Protein AF-A0AAV8X888-F1 (afdb_monomer_lite)

Structure (mmCIF, N/CA/C/O backbone):
data_AF-A0AAV8X888-F1
#
_entry.id   AF-A0AAV8X888-F1
#
loop_
_atom_site.group_PDB
_atom_site.id
_atom_site.type_symbol
_atom_site.label_atom_id
_atom_site.label_alt_id
_atom_site.label_comp_id
_atom_site.label_asym_id
_atom_site.label_entity_id
_atom_site.label_seq_id
_atom_site.pdbx_PDB_ins_code
_atom_site.Cartn_x
_atom_site.Cartn_y
_atom_site.Cartn_z
_atom_site.occupancy
_atom_site.B_iso_or_equiv
_atom_site.auth_seq_id
_atom_site.auth_comp_id
_atom_site.auth_asym_id
_atom_site.auth_atom_id
_atom_site.pdbx_PDB_model_num
ATOM 1 N N . MET A 1 1 ? -17.496 -2.931 13.490 1.00 56.09 1 MET A N 1
ATOM 2 C CA . MET A 1 1 ? -16.556 -1.980 12.848 1.00 56.09 1 MET A CA 1
ATOM 3 C C . MET A 1 1 ? -15.118 -2.506 12.769 1.00 56.09 1 MET A C 1
ATOM 5 O O . MET A 1 1 ? -14.595 -2.586 11.666 1.00 56.09 1 MET A O 1
ATOM 9 N N . ASN A 1 2 ? -14.498 -2.944 13.876 1.00 65.06 2 ASN A N 1
ATOM 10 C CA . ASN A 1 2 ? -13.134 -3.511 13.853 1.00 65.06 2 ASN A CA 1
ATOM 11 C C . ASN A 1 2 ? -12.997 -4.783 12.993 1.00 65.06 2 ASN A C 1
ATOM 13 O O . ASN A 1 2 ? -11.995 -4.932 12.303 1.00 65.06 2 ASN A O 1
ATOM 17 N N . VAL A 1 3 ? -14.003 -5.670 12.997 1.00 77.50 3 VAL A N 1
ATOM 18 C CA . VAL A 1 3 ? -13.993 -6.921 12.209 1.00 77.50 3 VAL A CA 1
ATOM 19 C C . VAL A 1 3 ? -13.892 -6.632 10.710 1.00 77.50 3 VAL A C 1
ATOM 21 O O . VAL A 1 3 ? -12.989 -7.134 10.051 1.00 77.50 3 VAL A O 1
ATOM 24 N N . HIS A 1 4 ? -14.739 -5.734 10.203 1.00 76.88 4 HIS A N 1
ATOM 25 C CA . HIS A 1 4 ? -14.771 -5.358 8.790 1.00 76.88 4 HIS A CA 1
ATOM 26 C C . HIS A 1 4 ? -13.465 -4.691 8.326 1.00 76.88 4 HIS A C 1
ATOM 28 O O . HIS A 1 4 ? -12.906 -5.066 7.300 1.00 76.88 4 HIS A O 1
ATOM 34 N N . ILE A 1 5 ? -12.913 -3.771 9.128 1.00 73.12 5 ILE A N 1
ATOM 35 C CA . ILE A 1 5 ? -11.607 -3.149 8.852 1.00 73.12 5 ILE A CA 1
ATOM 36 C C . ILE A 1 5 ? -10.510 -4.220 8.769 1.00 73.12 5 ILE A C 1
ATOM 38 O O . ILE A 1 5 ? -9.664 -4.188 7.877 1.00 73.12 5 ILE A O 1
ATOM 42 N N . ASN A 1 6 ? -10.528 -5.194 9.682 1.00 78.94 6 ASN A N 1
ATOM 43 C CA . ASN A 1 6 ? -9.522 -6.248 9.722 1.00 78.94 6 ASN A CA 1
ATOM 44 C C . ASN A 1 6 ? -9.641 -7.214 8.530 1.00 78.94 6 ASN A C 1
ATOM 46 O O . ASN A 1 6 ? -8.626 -7.643 7.984 1.00 78.94 6 ASN A O 1
ATOM 50 N N . GLU A 1 7 ? -10.860 -7.524 8.087 1.00 82.38 7 GLU A N 1
ATOM 51 C CA . GLU A 1 7 ? -11.090 -8.312 6.873 1.00 82.38 7 GLU A CA 1
ATOM 52 C C . GLU A 1 7 ? -10.623 -7.593 5.611 1.00 82.38 7 GLU A C 1
ATOM 54 O O . GLU A 1 7 ? -9.935 -8.201 4.789 1.00 82.38 7 GLU A O 1
ATOM 59 N N . ILE A 1 8 ? -10.923 -6.298 5.473 1.00 78.38 8 ILE A N 1
ATOM 60 C CA . ILE A 1 8 ? -10.457 -5.494 4.336 1.00 78.38 8 ILE A CA 1
ATOM 61 C C . ILE A 1 8 ? -8.931 -5.456 4.309 1.00 78.38 8 ILE A C 1
ATOM 63 O O . ILE A 1 8 ? -8.340 -5.673 3.251 1.00 78.38 8 ILE A O 1
ATOM 67 N N . ASN A 1 9 ? -8.274 -5.259 5.456 1.00 78.31 9 ASN A N 1
ATOM 68 C CA . ASN A 1 9 ? -6.814 -5.322 5.521 1.00 78.31 9 ASN A CA 1
ATOM 69 C C . ASN A 1 9 ? -6.284 -6.680 5.091 1.00 78.31 9 ASN A C 1
ATOM 71 O O . ASN A 1 9 ? -5.387 -6.730 4.258 1.00 78.31 9 ASN A O 1
ATOM 75 N N . LYS A 1 10 ? -6.840 -7.777 5.620 1.00 84.50 10 LYS A N 1
ATOM 76 C CA . LYS A 1 10 ? -6.411 -9.135 5.260 1.00 84.50 10 LYS A CA 1
ATOM 77 C C . LYS A 1 10 ? -6.587 -9.391 3.767 1.00 84.50 10 LYS A C 1
ATOM 79 O O . LYS A 1 10 ? -5.682 -9.925 3.129 1.00 84.50 10 LYS A O 1
ATOM 84 N N . LYS A 1 11 ? -7.729 -8.999 3.196 1.00 83.06 11 LYS A N 1
ATOM 85 C CA . LYS A 1 11 ? -8.001 -9.127 1.760 1.00 83.06 11 LYS A CA 1
ATOM 86 C C . LYS A 1 11 ? -6.988 -8.326 0.949 1.00 83.06 11 LYS A C 1
ATOM 88 O O . LYS A 1 11 ? -6.390 -8.855 0.021 1.00 83.06 11 LYS A O 1
ATOM 93 N N . THR A 1 12 ? -6.741 -7.086 1.351 1.00 76.81 12 THR A N 1
ATOM 94 C CA . THR A 1 12 ? -5.821 -6.185 0.657 1.00 76.81 12 THR A CA 1
ATOM 95 C C . THR A 1 12 ? -4.371 -6.644 0.770 1.00 76.81 12 THR A C 1
ATOM 97 O O . THR A 1 12 ? -3.635 -6.599 -0.209 1.00 76.81 12 THR A O 1
ATOM 100 N N . GLU A 1 13 ? -3.952 -7.152 1.927 1.00 83.25 13 GLU A N 1
ATOM 101 C CA . GLU A 1 13 ? -2.616 -7.707 2.133 1.00 83.25 13 GLU A CA 1
ATOM 102 C C . GLU A 1 13 ? -2.397 -8.966 1.293 1.00 83.25 13 GLU A C 1
ATOM 104 O O . GLU A 1 13 ? -1.366 -9.075 0.633 1.00 83.25 13 GLU A O 1
ATOM 109 N N . ARG A 1 14 ? -3.390 -9.863 1.214 1.00 85.12 14 ARG A N 1
ATOM 110 C CA . ARG A 1 14 ? -3.349 -11.017 0.300 1.00 85.12 14 ARG A CA 1
ATOM 111 C C . ARG A 1 14 ? -3.198 -10.577 -1.153 1.00 85.12 14 ARG A C 1
ATOM 113 O O . ARG A 1 14 ? -2.352 -11.126 -1.857 1.00 85.12 14 ARG A O 1
ATOM 120 N N . THR A 1 15 ? -3.948 -9.561 -1.582 1.00 79.69 15 THR A N 1
ATOM 121 C CA . THR A 1 15 ? -3.804 -8.986 -2.925 1.00 79.69 15 THR A CA 1
ATOM 122 C C . THR A 1 15 ? -2.398 -8.424 -3.122 1.00 79.69 15 THR A C 1
ATOM 124 O O . THR A 1 15 ? -1.729 -8.802 -4.073 1.00 79.69 15 THR A O 1
ATOM 127 N N . ILE A 1 16 ? -1.883 -7.607 -2.196 1.00 78.25 16 ILE A N 1
ATOM 128 C CA . ILE A 1 16 ? -0.524 -7.042 -2.275 1.00 78.25 16 ILE A CA 1
ATOM 129 C C . ILE A 1 16 ? 0.548 -8.143 -2.314 1.00 78.25 16 ILE A C 1
ATOM 131 O O . ILE A 1 16 ? 1.546 -7.998 -3.021 1.00 78.25 16 ILE A O 1
ATOM 135 N N . MET A 1 17 ? 0.374 -9.247 -1.583 1.00 81.56 17 MET A N 1
ATOM 136 C CA . MET A 1 17 ? 1.295 -10.388 -1.609 1.00 81.56 17 MET A CA 1
ATOM 137 C C . MET A 1 17 ? 1.260 -11.126 -2.948 1.00 81.56 17 MET A C 1
ATOM 139 O O . MET A 1 17 ? 2.320 -11.426 -3.497 1.00 81.56 17 MET A O 1
ATOM 143 N N . ALA A 1 18 ? 0.069 -11.386 -3.491 1.00 81.38 18 ALA A N 1
ATOM 144 C CA . ALA A 1 18 ? -0.089 -11.971 -4.819 1.00 81.38 18 ALA A CA 1
ATOM 145 C C . ALA A 1 18 ? 0.549 -11.071 -5.890 1.00 81.38 18 ALA A C 1
ATOM 147 O O . ALA A 1 18 ? 1.351 -11.541 -6.695 1.00 81.38 18 ALA A O 1
ATOM 148 N N . LEU A 1 19 ? 0.299 -9.760 -5.816 1.00 74.06 19 LEU A N 1
ATOM 149 C CA . LEU A 1 19 ? 0.935 -8.765 -6.675 1.00 74.06 19 LEU A CA 1
ATOM 150 C C . LEU A 1 19 ? 2.454 -8.759 -6.514 1.00 74.06 19 LEU A C 1
ATOM 152 O O . LEU A 1 19 ? 3.167 -8.746 -7.504 1.00 74.06 19 LEU A O 1
ATOM 156 N N . SER A 1 20 ? 2.972 -8.852 -5.289 1.00 74.25 20 SER A N 1
ATOM 157 C CA . SER A 1 20 ? 4.419 -8.899 -5.041 1.00 74.25 20 SER A CA 1
ATOM 158 C C . SER A 1 20 ? 5.094 -10.122 -5.671 1.00 74.25 20 SER A C 1
ATOM 160 O O . SER A 1 20 ? 6.256 -10.029 -6.051 1.00 74.25 20 SER A O 1
ATOM 162 N N . ARG A 1 21 ? 4.393 -11.261 -5.778 1.00 78.38 21 ARG A N 1
ATOM 163 C CA . ARG A 1 21 ? 4.900 -12.458 -6.473 1.00 78.38 21 ARG A CA 1
ATOM 164 C C . ARG A 1 21 ? 4.877 -12.291 -7.989 1.00 78.38 21 ARG A C 1
ATOM 166 O O . ARG A 1 21 ? 5.797 -12.744 -8.657 1.00 78.38 21 ARG A O 1
ATOM 173 N N . LEU A 1 22 ? 3.842 -11.637 -8.513 1.00 75.19 22 LEU A N 1
ATOM 174 C CA . LEU A 1 22 ? 3.738 -11.329 -9.938 1.00 75.19 22 LEU A CA 1
ATOM 175 C C . LEU A 1 22 ? 4.721 -10.229 -10.359 1.00 75.19 22 LEU A C 1
ATOM 177 O O . LEU A 1 22 ? 5.170 -10.233 -11.496 1.00 75.19 22 LEU A O 1
ATOM 181 N N . MET A 1 23 ? 5.075 -9.313 -9.456 1.00 73.38 23 MET A N 1
ATOM 182 C CA . MET A 1 23 ? 5.813 -8.079 -9.740 1.00 73.38 23 MET A CA 1
ATOM 183 C C . MET A 1 23 ? 7.176 -8.064 -9.020 1.00 73.38 23 MET A C 1
ATOM 185 O O . MET A 1 23 ? 7.348 -7.331 -8.037 1.00 73.38 23 MET A O 1
ATOM 189 N N . PRO A 1 24 ? 8.161 -8.872 -9.459 1.00 71.12 24 PRO A N 1
ATOM 190 C CA . PRO A 1 24 ? 9.511 -8.795 -8.917 1.00 71.12 24 PRO A CA 1
ATOM 191 C C . PRO A 1 24 ? 10.132 -7.425 -9.235 1.00 71.12 24 PRO A C 1
ATOM 193 O O . PRO A 1 24 ? 9.996 -6.914 -10.344 1.00 71.12 24 PRO A O 1
ATOM 196 N N . ASN A 1 25 ? 10.839 -6.831 -8.264 1.00 70.88 25 ASN A N 1
ATOM 197 C CA . ASN A 1 25 ? 11.462 -5.505 -8.425 1.00 70.88 25 ASN A CA 1
ATOM 198 C C . ASN A 1 25 ? 12.501 -5.467 -9.561 1.00 70.88 25 ASN A C 1
ATOM 200 O O . ASN A 1 25 ? 12.709 -4.427 -10.173 1.00 70.88 25 ASN A O 1
ATOM 204 N N . ILE A 1 26 ? 13.163 -6.594 -9.821 1.00 64.31 26 ILE A N 1
ATOM 205 C CA . ILE A 1 26 ? 14.199 -6.752 -10.840 1.00 64.31 26 ILE A CA 1
ATOM 206 C C . ILE A 1 26 ? 13.707 -7.896 -11.728 1.00 64.31 26 ILE A C 1
ATOM 208 O O . ILE A 1 26 ? 13.507 -8.985 -11.190 1.00 64.31 26 ILE A O 1
ATOM 212 N N . ARG A 1 27 ? 13.506 -7.638 -13.037 1.00 58.88 27 ARG A N 1
ATOM 213 C CA . ARG A 1 27 ? 13.009 -8.541 -14.123 1.00 58.88 27 ARG A CA 1
ATOM 214 C C . ARG A 1 27 ? 11.680 -8.151 -14.818 1.00 58.88 27 ARG A C 1
ATOM 216 O O . ARG A 1 27 ? 10.941 -9.016 -15.270 1.00 58.88 27 ARG A O 1
ATOM 223 N N . GLY A 1 28 ? 11.431 -6.855 -15.025 1.00 58.00 28 GLY A N 1
ATOM 224 C CA . GLY A 1 28 ? 10.845 -6.395 -16.298 1.00 58.00 28 GLY A CA 1
ATOM 225 C C . GLY A 1 28 ? 9.363 -6.689 -16.576 1.00 58.00 28 GLY A C 1
ATOM 226 O O . GLY A 1 28 ? 9.026 -7.078 -17.690 1.00 58.00 28 GLY A O 1
ATOM 227 N N . GLN A 1 29 ? 8.452 -6.444 -15.630 1.00 62.69 29 GLN A N 1
ATOM 228 C CA . GLN A 1 29 ? 7.064 -6.168 -16.025 1.00 62.69 29 GLN A CA 1
ATOM 229 C C . GLN A 1 29 ? 6.908 -4.687 -16.387 1.00 62.69 29 GLN A C 1
ATOM 231 O O . GLN A 1 29 ? 7.358 -3.814 -15.650 1.00 62.69 29 GLN A O 1
ATOM 236 N N . THR A 1 30 ? 6.264 -4.397 -17.521 1.00 67.62 30 THR A N 1
ATOM 237 C CA . THR A 1 30 ? 6.021 -3.022 -17.979 1.00 67.62 30 THR A CA 1
ATOM 238 C C . THR A 1 30 ? 5.197 -2.250 -16.949 1.00 67.62 30 THR A C 1
ATOM 240 O O . THR A 1 30 ? 4.155 -2.739 -16.502 1.00 67.62 30 THR A O 1
ATOM 243 N N . THR A 1 31 ? 5.601 -1.017 -16.640 1.00 68.56 31 THR A N 1
ATOM 244 C CA . THR A 1 31 ? 4.956 -0.106 -15.675 1.00 68.56 31 THR A CA 1
ATOM 245 C C . THR A 1 31 ? 3.438 0.001 -15.870 1.00 68.56 31 THR A C 1
ATOM 247 O O . THR A 1 31 ? 2.691 0.135 -14.905 1.00 68.56 31 THR A O 1
ATOM 250 N N . SER A 1 32 ? 2.953 -0.121 -17.108 1.00 73.00 32 SER A N 1
ATOM 251 C CA . SER A 1 32 ? 1.529 -0.114 -17.468 1.00 73.00 32 SER A CA 1
ATOM 252 C C . SER A 1 32 ? 0.746 -1.286 -16.860 1.00 73.00 32 SER A C 1
ATOM 254 O O . SER A 1 32 ? -0.316 -1.079 -16.278 1.00 73.00 32 SER A O 1
ATOM 256 N N . LYS A 1 33 ? 1.286 -2.513 -16.924 1.00 72.69 33 LYS A N 1
ATOM 257 C CA . LYS A 1 33 ? 0.669 -3.706 -16.311 1.00 72.69 33 LYS A CA 1
ATOM 258 C C . LYS A 1 33 ? 0.671 -3.589 -14.785 1.00 72.69 33 LYS A C 1
ATOM 260 O O . LYS A 1 33 ? -0.312 -3.931 -14.132 1.00 72.69 33 LYS A O 1
ATOM 265 N N . LEU A 1 34 ? 1.744 -3.018 -14.235 1.00 72.25 34 LEU A N 1
ATOM 266 C CA . LEU A 1 34 ? 1.876 -2.760 -12.801 1.00 72.25 34 LEU A CA 1
ATOM 267 C C . LEU A 1 34 ? 0.858 -1.733 -12.299 1.00 72.25 34 LEU A C 1
ATOM 269 O O . LEU A 1 34 ? 0.274 -1.921 -11.233 1.00 72.25 34 LEU A O 1
ATOM 273 N N . LYS A 1 35 ? 0.597 -0.676 -13.075 1.00 75.38 35 LYS A N 1
ATOM 274 C CA . LYS A 1 35 ? -0.416 0.338 -12.752 1.00 75.38 35 LYS A CA 1
ATOM 275 C C . LYS A 1 35 ? -1.832 -0.233 -12.746 1.00 75.38 35 LYS A C 1
ATOM 277 O O . LYS A 1 35 ? -2.587 0.095 -11.838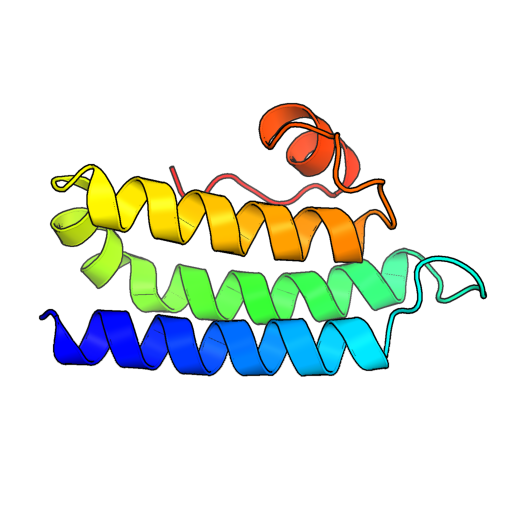 1.00 75.38 35 LYS A O 1
ATOM 282 N N . ILE A 1 36 ? -2.173 -1.107 -13.696 1.00 78.94 36 ILE A N 1
ATOM 283 C CA . ILE A 1 36 ? -3.486 -1.777 -13.733 1.00 78.94 36 ILE A CA 1
ATOM 284 C C . ILE A 1 36 ? -3.670 -2.660 -12.494 1.00 78.94 36 ILE A C 1
ATOM 286 O O . ILE A 1 36 ? -4.681 -2.588 -11.807 1.00 78.94 36 ILE A O 1
ATOM 290 N N . LEU A 1 37 ? -2.672 -3.469 -12.150 1.00 73.19 37 LEU A N 1
ATOM 291 C CA . LEU A 1 37 ? -2.745 -4.323 -10.964 1.00 73.19 37 LEU A CA 1
ATOM 292 C C . LEU A 1 37 ? -2.792 -3.514 -9.656 1.00 73.19 37 LEU A C 1
ATOM 294 O O . LEU A 1 37 ? -3.548 -3.835 -8.735 1.00 73.19 37 LEU A O 1
ATOM 298 N N . GLY A 1 38 ? -2.017 -2.431 -9.593 1.00 76.56 38 GLY A N 1
ATOM 299 C CA . GLY A 1 38 ? -2.051 -1.467 -8.500 1.00 76.56 38 GLY A CA 1
ATOM 300 C C . GLY A 1 38 ? -3.404 -0.778 -8.354 1.00 76.56 38 GLY A C 1
ATOM 301 O O . GLY A 1 38 ? -3.876 -0.611 -7.228 1.00 76.56 38 GLY A O 1
ATOM 302 N N . SER A 1 39 ? -4.052 -0.420 -9.467 1.00 79.31 39 SER A N 1
ATOM 303 C CA . SER A 1 39 ? -5.359 0.235 -9.445 1.00 79.31 39 SER A CA 1
ATOM 304 C C . SER A 1 39 ? -6.442 -0.685 -8.895 1.00 79.31 39 SER A C 1
ATOM 306 O O . SER A 1 39 ? -7.232 -0.219 -8.086 1.00 79.31 39 SER A O 1
ATOM 308 N N . VAL A 1 40 ? -6.425 -1.992 -9.189 1.00 80.12 40 VAL A N 1
ATOM 309 C CA . VAL A 1 40 ? -7.377 -2.953 -8.593 1.00 80.12 40 VAL A CA 1
ATOM 310 C C . VAL A 1 40 ? -7.275 -2.964 -7.070 1.00 80.12 40 VAL A C 1
ATOM 312 O O . VAL A 1 40 ? -8.280 -2.850 -6.367 1.00 80.12 40 VAL A O 1
ATOM 315 N N . ALA A 1 41 ? -6.060 -3.075 -6.533 1.00 75.75 41 ALA A N 1
ATOM 316 C CA . ALA A 1 41 ? -5.867 -3.092 -5.089 1.00 75.75 41 ALA A CA 1
ATOM 317 C C . ALA A 1 41 ? -6.183 -1.725 -4.449 1.00 75.75 41 ALA A C 1
ATOM 319 O O . ALA A 1 41 ? -6.721 -1.679 -3.343 1.00 75.75 41 ALA A O 1
ATOM 320 N N . HIS A 1 42 ? -5.943 -0.622 -5.162 1.00 79.56 42 HIS A N 1
ATOM 321 C CA . HIS A 1 42 ? -6.369 0.711 -4.742 1.00 79.56 42 HIS A CA 1
ATOM 322 C C . HIS A 1 42 ? -7.906 0.850 -4.737 1.00 79.56 42 HIS A C 1
ATOM 324 O O . HIS A 1 42 ? -8.474 1.331 -3.759 1.00 79.56 42 HIS A O 1
ATOM 330 N N . SER A 1 43 ? -8.604 0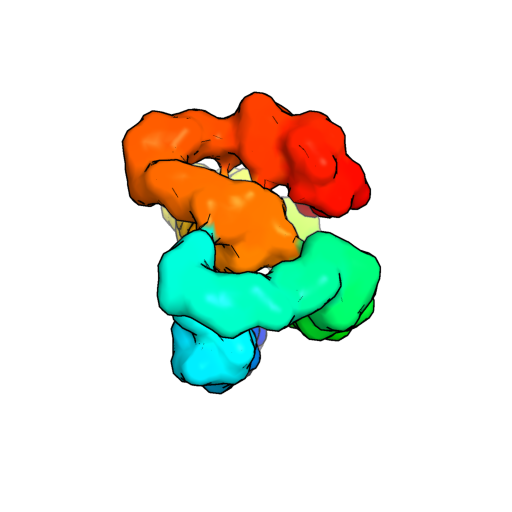.349 -5.756 1.00 80.50 43 SER A N 1
ATOM 331 C CA . SER A 1 43 ? -10.069 0.333 -5.826 1.00 80.50 43 SER A CA 1
ATOM 332 C C . SER A 1 43 ? -10.692 -0.482 -4.693 1.00 80.50 43 SER A C 1
ATOM 334 O O . SER A 1 43 ? -11.682 -0.051 -4.112 1.00 80.50 43 SER A O 1
ATOM 336 N N . VAL A 1 44 ? -10.090 -1.616 -4.313 1.00 77.25 44 VAL A N 1
ATOM 337 C CA . VAL A 1 44 ? -10.528 -2.400 -3.142 1.00 77.25 44 VAL A CA 1
ATOM 338 C C . VAL A 1 44 ? -10.428 -1.579 -1.853 1.00 77.25 44 VAL A C 1
ATOM 340 O O . VAL A 1 44 ? -11.324 -1.651 -1.013 1.00 77.25 44 VAL A O 1
ATOM 343 N N . MET A 1 45 ? -9.377 -0.766 -1.699 1.00 75.56 45 MET A N 1
ATOM 344 C CA . MET A 1 45 ? -9.260 0.136 -0.550 1.00 75.56 45 MET A CA 1
ATOM 345 C C . MET A 1 45 ? -10.295 1.269 -0.593 1.00 75.56 45 MET A C 1
ATOM 347 O O . MET A 1 45 ? -10.870 1.588 0.446 1.00 75.56 45 MET A O 1
ATOM 351 N N . LEU A 1 46 ? -10.553 1.848 -1.771 1.00 77.81 46 LEU A N 1
ATOM 352 C CA . LEU A 1 46 ? -11.522 2.934 -1.966 1.00 77.81 46 LEU A CA 1
ATOM 353 C C . LEU A 1 46 ? -12.973 2.480 -1.799 1.00 77.81 46 LEU A C 1
ATOM 355 O O . LEU A 1 46 ? -13.790 3.245 -1.301 1.00 77.81 46 LEU A O 1
ATOM 359 N N . TYR A 1 47 ? -13.301 1.233 -2.136 1.00 79.75 47 TYR A N 1
ATOM 360 C CA . TYR A 1 47 ? -14.634 0.678 -1.887 1.00 79.75 47 TYR A CA 1
ATOM 361 C C . TYR A 1 47 ? -14.999 0.716 -0.394 1.00 79.75 47 TYR A C 1
ATOM 363 O O . TYR A 1 47 ? -16.141 0.950 -0.013 1.00 79.75 47 TYR A O 1
ATOM 371 N N . ALA A 1 48 ? -13.997 0.559 0.470 1.00 72.00 48 ALA A N 1
ATOM 372 C CA . ALA A 1 48 ? -14.147 0.673 1.912 1.00 72.00 48 ALA A CA 1
ATOM 373 C C . ALA A 1 48 ? -14.107 2.128 2.437 1.00 72.00 48 ALA A C 1
ATOM 375 O O . ALA A 1 48 ? -14.122 2.322 3.654 1.00 72.00 48 ALA A O 1
ATOM 376 N N . ALA A 1 49 ? -14.085 3.156 1.576 1.00 74.88 49 ALA A N 1
ATOM 377 C CA . ALA A 1 49 ? -13.971 4.570 1.965 1.00 74.88 49 ALA A CA 1
ATOM 378 C C . ALA A 1 49 ? -14.943 5.025 3.073 1.00 74.88 49 ALA A C 1
ATOM 380 O O . ALA A 1 49 ? -14.464 5.624 4.039 1.00 74.88 49 ALA A O 1
ATOM 381 N N . PRO A 1 50 ? -16.248 4.676 3.055 1.00 75.81 50 PRO A N 1
ATOM 382 C CA . PRO A 1 50 ? -17.171 5.072 4.128 1.00 75.81 50 PRO A CA 1
ATOM 383 C C . PRO A 1 50 ? -16.784 4.504 5.503 1.00 75.81 50 PRO A C 1
ATOM 385 O O . PRO A 1 50 ? -17.086 5.067 6.555 1.00 75.81 50 PRO A O 1
ATOM 388 N N . THR A 1 51 ? -16.093 3.363 5.517 1.00 74.69 51 THR A N 1
ATOM 389 C CA . THR A 1 51 ? -15.606 2.734 6.751 1.00 74.69 51 THR A CA 1
ATOM 390 C C . THR A 1 51 ? -14.278 3.338 7.203 1.00 74.69 51 THR A C 1
ATOM 392 O O . THR A 1 51 ? -14.036 3.451 8.409 1.00 74.69 51 THR A O 1
ATOM 395 N N . TRP A 1 52 ? -13.455 3.798 6.252 1.00 73.50 52 TRP A N 1
ATOM 396 C CA . TRP A 1 52 ? -12.212 4.512 6.526 1.00 73.50 52 TRP A CA 1
ATOM 397 C C . TRP A 1 52 ? -12.444 5.890 7.117 1.00 73.50 52 TRP A C 1
ATOM 399 O O . TRP A 1 52 ? -11.706 6.251 8.022 1.00 73.50 52 TRP A O 1
ATOM 409 N N . GLU A 1 53 ? -13.473 6.618 6.692 1.00 76.31 53 GLU A N 1
ATOM 410 C CA . GLU A 1 53 ? -13.788 7.952 7.217 1.00 76.31 53 GLU A CA 1
ATOM 411 C C . GLU A 1 53 ? -13.902 7.942 8.754 1.00 76.31 53 GLU A C 1
ATOM 413 O O . GLU A 1 53 ? -13.245 8.699 9.473 1.00 76.31 53 GLU A O 1
ATOM 418 N N . LYS A 1 54 ? -14.669 6.988 9.288 1.00 76.31 54 LYS A N 1
ATOM 419 C CA . LYS A 1 54 ? -14.828 6.819 10.735 1.00 76.31 54 LYS A CA 1
ATOM 420 C C . LYS A 1 54 ? -13.572 6.226 11.389 1.00 76.31 54 LYS A C 1
ATOM 422 O O . LYS A 1 54 ? -13.258 6.564 12.529 1.00 76.31 54 LYS A O 1
ATOM 427 N N . ALA A 1 55 ? -12.831 5.364 10.687 1.00 73.25 55 ALA A N 1
ATOM 428 C CA . ALA A 1 55 ? -11.599 4.753 11.194 1.00 73.25 55 ALA A CA 1
ATOM 429 C C . ALA A 1 55 ? -10.403 5.724 11.226 1.00 73.25 55 ALA A C 1
ATOM 431 O O . ALA A 1 55 ? -9.547 5.602 12.100 1.00 73.25 55 ALA A O 1
ATOM 432 N N . MET A 1 56 ? -10.353 6.708 10.325 1.00 75.38 56 MET A N 1
ATOM 433 C CA . MET A 1 56 ? -9.300 7.724 10.218 1.00 75.38 56 MET A CA 1
ATOM 434 C C . MET A 1 56 ? -9.237 8.648 11.430 1.00 75.38 56 MET A C 1
ATOM 436 O O . MET A 1 56 ? -8.171 9.196 11.713 1.00 75.38 56 MET A O 1
ATOM 440 N N . ARG A 1 57 ? -10.331 8.745 12.197 1.00 81.25 57 ARG A N 1
ATOM 441 C CA . ARG A 1 57 ? -10.351 9.398 13.515 1.00 81.25 57 ARG A CA 1
ATOM 442 C C . ARG A 1 57 ? -9.375 8.744 14.498 1.00 81.25 57 ARG A C 1
ATOM 444 O O . ARG A 1 57 ? -8.897 9.393 15.420 1.00 81.25 57 ARG A O 1
ATOM 451 N N . ASN A 1 58 ? -9.036 7.470 14.291 1.00 83.19 58 ASN A N 1
ATOM 452 C CA . ASN A 1 58 ? -8.041 6.759 15.079 1.00 83.19 58 ASN A CA 1
ATOM 453 C C . ASN A 1 58 ? -6.689 6.709 14.346 1.00 83.19 58 ASN A C 1
ATOM 455 O O . ASN A 1 58 ? -6.539 6.083 13.290 1.00 83.19 58 ASN A O 1
ATOM 459 N N . LYS A 1 59 ? -5.658 7.285 14.975 1.00 83.62 59 LYS A N 1
ATOM 460 C CA . LYS A 1 59 ? -4.277 7.313 14.465 1.00 83.62 59 LYS A CA 1
ATOM 461 C C . LYS A 1 59 ? -3.733 5.918 14.124 1.00 83.62 59 LYS A C 1
ATOM 463 O O . LYS A 1 59 ? -2.981 5.773 13.161 1.00 83.62 59 LYS A O 1
ATOM 468 N N . LYS A 1 60 ? -4.137 4.873 14.860 1.00 83.50 60 LYS A N 1
ATOM 469 C CA . LYS A 1 60 ? -3.726 3.482 14.603 1.00 83.50 60 LYS A CA 1
ATOM 470 C C . LYS A 1 60 ? -4.209 2.992 13.237 1.00 83.50 60 LYS A C 1
ATOM 472 O O . LYS A 1 60 ? -3.413 2.445 12.474 1.00 83.50 60 LYS A O 1
ATOM 477 N N . TYR A 1 61 ? -5.484 3.209 12.916 1.00 80.44 61 TYR A N 1
ATOM 478 C CA . TYR A 1 61 ? -6.064 2.769 11.645 1.00 80.44 61 TYR A CA 1
ATOM 479 C C . TYR A 1 61 ? -5.569 3.612 10.471 1.00 80.44 61 TYR A C 1
ATOM 481 O O . TYR A 1 61 ? -5.240 3.049 9.428 1.00 80.44 61 TYR A O 1
ATOM 489 N N . LYS A 1 62 ? -5.388 4.924 10.670 1.00 82.44 62 LYS A N 1
ATOM 490 C CA . LYS A 1 62 ? -4.748 5.801 9.678 1.00 82.44 62 LYS A CA 1
ATOM 491 C C . LYS A 1 62 ? -3.334 5.321 9.320 1.00 82.44 62 LYS A C 1
ATOM 493 O O . LYS A 1 62 ? -3.020 5.134 8.148 1.00 82.44 62 LYS A O 1
ATOM 498 N N . ASN A 1 63 ? -2.501 5.033 10.323 1.00 85.69 63 ASN A N 1
ATOM 499 C CA . ASN A 1 63 ? -1.137 4.533 10.110 1.00 85.69 63 ASN A CA 1
ATOM 500 C C . ASN A 1 63 ? -1.099 3.168 9.413 1.00 85.69 63 ASN A C 1
ATOM 502 O O . ASN A 1 63 ? -0.187 2.878 8.639 1.00 85.69 63 ASN A O 1
ATOM 506 N N . MET A 1 64 ? -2.068 2.307 9.701 1.00 83.81 64 MET A N 1
ATOM 507 C CA . MET A 1 64 ? -2.189 0.999 9.069 1.00 83.81 64 MET A CA 1
ATOM 508 C C . MET A 1 64 ? -2.553 1.124 7.581 1.00 83.81 64 MET A C 1
ATOM 510 O O . MET A 1 64 ? -1.906 0.483 6.753 1.00 83.81 64 MET A O 1
ATOM 514 N N . LEU A 1 65 ? -3.495 2.007 7.234 1.00 82.06 65 LEU A N 1
ATOM 515 C CA . LEU A 1 65 ? -3.853 2.303 5.844 1.00 82.06 65 LEU A CA 1
ATOM 516 C C . LEU A 1 65 ? -2.667 2.898 5.066 1.00 82.06 65 LEU A C 1
ATOM 518 O O . LEU A 1 65 ? -2.339 2.421 3.981 1.00 82.06 65 LEU A O 1
ATOM 522 N N . ILE A 1 66 ? -1.959 3.865 5.661 1.00 85.75 66 ILE A N 1
ATOM 523 C CA . ILE A 1 66 ? -0.717 4.449 5.119 1.00 85.75 66 ILE A CA 1
ATOM 524 C C . ILE A 1 66 ? 0.315 3.362 4.799 1.00 85.75 66 ILE A C 1
ATOM 526 O O . ILE A 1 66 ? 0.887 3.333 3.709 1.00 85.75 66 ILE A O 1
ATOM 530 N N . LYS A 1 67 ? 0.545 2.428 5.731 1.00 86.62 67 LYS A N 1
ATOM 531 C CA . LYS A 1 67 ? 1.502 1.329 5.535 1.00 86.62 67 LYS A CA 1
ATOM 532 C C . LYS A 1 67 ? 1.106 0.426 4.368 1.00 86.62 67 LYS A C 1
ATOM 534 O O . LYS A 1 67 ? 1.988 0.010 3.615 1.00 86.62 67 LYS A O 1
ATOM 539 N N . LEU A 1 68 ? -0.183 0.122 4.217 1.00 84.19 68 LEU A N 1
ATOM 540 C CA . LEU A 1 68 ? -0.687 -0.699 3.116 1.00 84.19 68 LEU A CA 1
ATOM 541 C C . LEU A 1 68 ? -0.545 0.011 1.766 1.00 84.19 68 LEU A C 1
ATOM 543 O O . LEU A 1 68 ? 0.020 -0.567 0.838 1.00 84.19 68 LEU A O 1
ATOM 547 N N . LEU A 1 69 ? -0.973 1.271 1.676 1.00 82.94 69 LEU A N 1
ATOM 548 C CA . LEU A 1 69 ? -0.842 2.080 0.463 1.00 82.94 69 LEU A CA 1
ATOM 549 C C . LEU A 1 69 ? 0.618 2.257 0.049 1.00 82.94 69 LEU A C 1
ATOM 551 O O . LEU A 1 69 ? 0.946 2.089 -1.122 1.00 82.94 69 LEU A O 1
ATOM 555 N N . ARG A 1 70 ? 1.521 2.510 1.005 1.00 87.69 70 ARG A N 1
ATOM 556 C CA . ARG A 1 70 ? 2.956 2.628 0.718 1.00 87.69 70 ARG A CA 1
ATOM 557 C C . ARG A 1 70 ? 3.530 1.329 0.160 1.00 87.69 70 ARG A C 1
ATOM 559 O O . ARG A 1 70 ? 4.282 1.366 -0.807 1.00 87.69 70 ARG A O 1
ATOM 566 N N . ARG A 1 71 ? 3.173 0.174 0.736 1.00 86.06 71 ARG A N 1
ATOM 567 C CA . ARG A 1 71 ? 3.612 -1.137 0.221 1.00 86.06 71 ARG A CA 1
ATOM 568 C C . ARG A 1 71 ? 3.145 -1.348 -1.218 1.00 86.06 71 ARG A C 1
ATOM 570 O O . ARG A 1 71 ? 3.942 -1.776 -2.042 1.00 86.06 71 ARG A O 1
ATOM 577 N N . LEU A 1 72 ? 1.889 -1.023 -1.515 1.00 82.88 72 LEU A N 1
ATOM 578 C CA . LEU A 1 72 ? 1.328 -1.119 -2.860 1.00 82.88 72 LEU A CA 1
ATOM 579 C C . LEU A 1 72 ? 2.054 -0.185 -3.835 1.00 82.88 72 LEU A C 1
ATOM 581 O O . LEU A 1 72 ? 2.527 -0.638 -4.871 1.00 82.88 72 LEU A O 1
ATOM 585 N N . ALA A 1 73 ? 2.221 1.088 -3.477 1.00 8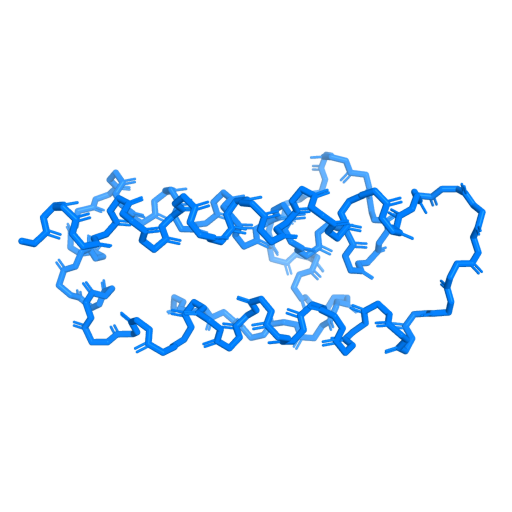4.81 73 ALA A N 1
ATOM 586 C CA . ALA A 1 73 ? 2.875 2.079 -4.324 1.00 84.81 73 ALA A CA 1
ATOM 587 C C . ALA A 1 73 ? 4.342 1.726 -4.615 1.00 84.81 73 ALA A C 1
ATOM 589 O O . ALA A 1 73 ? 4.786 1.815 -5.755 1.00 84.81 73 ALA A O 1
ATOM 590 N N . ILE A 1 74 ? 5.080 1.224 -3.620 1.00 86.69 74 ILE A N 1
ATOM 591 C CA . ILE A 1 74 ? 6.454 0.736 -3.809 1.00 86.69 74 ILE A CA 1
ATOM 592 C C . ILE A 1 74 ? 6.500 -0.397 -4.839 1.00 86.69 74 ILE A C 1
ATOM 594 O O . ILE A 1 74 ? 7.402 -0.422 -5.670 1.00 86.69 74 ILE A O 1
ATOM 598 N N . ARG A 1 75 ? 5.528 -1.317 -4.817 1.00 82.19 75 ARG A N 1
ATOM 599 C CA . ARG A 1 75 ? 5.451 -2.401 -5.807 1.00 82.19 75 ARG A CA 1
ATOM 600 C C . ARG A 1 75 ? 5.117 -1.883 -7.199 1.00 82.19 75 ARG A C 1
ATOM 602 O O . ARG A 1 75 ? 5.763 -2.291 -8.155 1.00 82.19 75 ARG A O 1
ATOM 609 N N . VAL A 1 76 ? 4.145 -0.978 -7.308 1.00 80.94 76 VAL A N 1
ATOM 610 C CA . VAL A 1 76 ? 3.719 -0.392 -8.590 1.00 80.94 76 VAL A CA 1
ATOM 611 C C . VAL A 1 76 ? 4.837 0.422 -9.239 1.00 80.94 76 VAL A C 1
ATOM 613 O O . VAL A 1 76 ? 5.024 0.337 -10.448 1.00 80.94 76 VAL A O 1
ATOM 616 N N . GLY A 1 77 ? 5.585 1.189 -8.445 1.00 81.00 77 GLY A N 1
ATOM 617 C CA . GLY A 1 77 ? 6.713 1.991 -8.917 1.00 81.00 77 GLY A CA 1
ATOM 618 C C . GLY A 1 77 ? 8.055 1.261 -8.914 1.00 81.00 77 GLY A C 1
ATOM 619 O O . GLY A 1 77 ? 9.068 1.906 -9.157 1.00 81.00 77 GLY A O 1
ATOM 620 N N . SER A 1 78 ? 8.084 -0.036 -8.579 1.00 80.25 78 SER A N 1
ATOM 621 C CA . SER A 1 78 ? 9.310 -0.837 -8.412 1.00 80.25 78 SER A CA 1
ATOM 622 C C . SER A 1 78 ? 10.389 -0.145 -7.559 1.00 80.25 78 SER A C 1
ATOM 624 O O . SER A 1 78 ? 11.585 -0.315 -7.783 1.00 80.25 78 SER A O 1
ATOM 626 N N . ALA A 1 79 ? 9.970 0.645 -6.569 1.00 84.00 79 ALA A N 1
ATOM 627 C CA . ALA A 1 79 ? 10.859 1.471 -5.765 1.00 84.00 79 ALA A CA 1
ATOM 628 C C . ALA A 1 79 ? 11.504 0.685 -4.613 1.00 84.00 79 ALA A C 1
ATOM 630 O O . ALA A 1 79 ? 11.101 -0.427 -4.252 1.00 84.00 79 ALA A O 1
ATOM 631 N N . TYR A 1 80 ? 12.512 1.290 -3.988 1.00 84.62 80 TYR A N 1
ATOM 632 C CA . TYR A 1 80 ? 13.131 0.748 -2.783 1.00 84.62 80 TYR A CA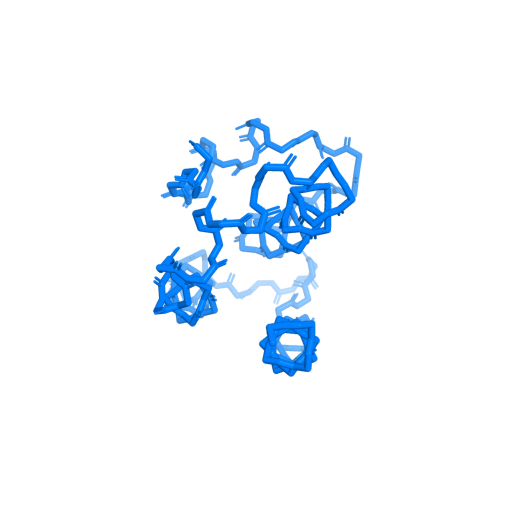 1
ATOM 633 C C . TYR A 1 80 ? 12.274 0.999 -1.537 1.00 84.62 80 TYR A C 1
ATOM 635 O O . TYR A 1 80 ? 11.512 1.959 -1.450 1.00 84.62 80 TYR A O 1
ATOM 643 N N . ARG A 1 81 ? 12.439 0.147 -0.517 1.00 83.62 81 ARG A N 1
ATOM 644 C CA . ARG A 1 81 ? 11.689 0.218 0.754 1.00 83.62 81 ARG A CA 1
ATOM 645 C C . ARG A 1 81 ? 11.897 1.534 1.528 1.00 83.62 81 ARG A C 1
ATOM 647 O O . ARG A 1 81 ? 11.075 1.860 2.392 1.00 83.62 81 ARG A O 1
ATOM 654 N N . THR A 1 82 ? 12.978 2.259 1.248 1.00 88.38 82 THR A N 1
ATOM 655 C CA . THR A 1 82 ? 13.372 3.514 1.907 1.00 88.38 82 THR A CA 1
ATOM 656 C C . THR A 1 82 ? 12.531 4.717 1.488 1.00 88.38 82 THR A C 1
ATOM 658 O O . THR A 1 82 ? 12.457 5.674 2.250 1.00 88.38 82 THR A O 1
ATOM 661 N N . ILE A 1 83 ? 11.853 4.671 0.336 1.00 86.69 83 ILE A N 1
ATOM 662 C CA . ILE A 1 83 ? 11.071 5.811 -0.158 1.00 86.69 83 ILE A CA 1
ATOM 663 C C . ILE A 1 83 ? 9.886 6.126 0.771 1.00 86.69 83 ILE A C 1
ATOM 665 O O . ILE A 1 83 ? 9.169 5.220 1.221 1.00 86.69 83 ILE A O 1
ATOM 669 N N . SER A 1 84 ? 9.673 7.406 1.087 1.00 86.88 84 SER A N 1
ATOM 670 C CA . SER A 1 84 ? 8.491 7.851 1.832 1.00 86.88 84 SER A CA 1
ATOM 671 C C . SER A 1 84 ? 7.223 7.734 0.975 1.00 86.88 84 SER A C 1
ATOM 673 O O . SER A 1 84 ? 7.276 7.378 -0.204 1.00 86.88 84 SER A O 1
ATOM 675 N N . MET A 1 85 ? 6.056 7.940 1.589 1.00 85.19 85 MET A N 1
ATOM 676 C CA . MET A 1 85 ? 4.771 7.741 0.917 1.00 85.19 85 MET A CA 1
ATOM 677 C C . MET A 1 85 ? 4.478 8.822 -0.128 1.00 85.19 85 MET A C 1
ATOM 679 O O . MET A 1 85 ? 4.013 8.473 -1.211 1.00 85.19 85 MET A O 1
ATOM 683 N N . GLU A 1 86 ? 4.768 10.096 0.153 1.00 85.94 86 GLU A N 1
ATOM 684 C CA . GLU A 1 86 ? 4.409 11.173 -0.777 1.00 85.94 86 GLU A CA 1
ATOM 685 C C . GLU A 1 86 ? 5.148 11.057 -2.125 1.00 85.94 86 GLU A C 1
ATOM 687 O O . GLU A 1 86 ? 4.487 11.061 -3.166 1.00 85.94 86 GLU A O 1
ATOM 692 N N . PRO A 1 87 ? 6.481 10.844 -2.170 1.00 86.50 87 PRO A N 1
ATOM 693 C CA . PRO A 1 87 ? 7.210 10.757 -3.434 1.00 86.50 87 PRO A CA 1
ATOM 694 C C . PRO A 1 87 ? 6.777 9.567 -4.292 1.00 86.50 87 PRO A C 1
ATOM 696 O O . PRO A 1 87 ? 6.627 9.695 -5.506 1.00 86.50 87 PRO A O 1
ATOM 699 N N . ILE A 1 88 ? 6.525 8.400 -3.683 1.00 87.12 88 ILE A N 1
ATOM 700 C CA . ILE A 1 88 ? 6.102 7.222 -4.450 1.00 87.12 88 ILE A CA 1
ATOM 701 C C . ILE A 1 88 ? 4.683 7.381 -5.007 1.00 87.12 88 ILE A C 1
ATOM 703 O O . ILE A 1 88 ? 4.395 6.870 -6.089 1.00 87.12 88 ILE A O 1
ATOM 707 N N . GLN A 1 89 ? 3.800 8.110 -4.319 1.00 85.56 89 GLN A N 1
ATOM 708 C CA . GLN A 1 89 ? 2.466 8.427 -4.833 1.00 85.56 89 GLN A CA 1
ATOM 709 C C . GLN A 1 89 ? 2.537 9.299 -6.085 1.00 85.56 89 GLN A C 1
ATOM 711 O O . GLN A 1 89 ? 1.840 9.007 -7.054 1.00 85.56 89 GLN A O 1
ATOM 716 N N . VAL A 1 90 ? 3.426 10.297 -6.100 1.00 84.75 90 VAL A N 1
ATOM 717 C CA . VAL A 1 90 ? 3.656 11.150 -7.276 1.00 84.75 90 VAL A CA 1
ATOM 718 C C . VAL A 1 90 ? 4.172 10.323 -8.457 1.00 84.75 90 VAL A C 1
ATOM 720 O O . VAL A 1 90 ? 3.619 10.401 -9.549 1.00 84.75 90 VAL A O 1
ATOM 723 N N . ILE A 1 91 ? 5.168 9.460 -8.230 1.00 83.44 91 ILE A N 1
ATOM 724 C CA . ILE A 1 91 ? 5.760 8.608 -9.279 1.00 83.44 91 ILE A CA 1
ATOM 725 C C . ILE A 1 91 ? 4.731 7.626 -9.861 1.00 83.44 91 ILE A C 1
ATOM 727 O O . ILE A 1 91 ? 4.694 7.367 -11.066 1.00 83.44 91 ILE A O 1
ATOM 731 N N . THR A 1 92 ? 3.891 7.046 -9.004 1.00 80.94 92 THR A N 1
ATOM 732 C CA . THR A 1 92 ? 2.925 6.014 -9.411 1.00 80.94 92 THR A CA 1
ATOM 733 C C . THR A 1 92 ? 1.599 6.578 -9.914 1.00 80.94 92 THR A C 1
ATOM 735 O O . THR A 1 92 ? 0.882 5.869 -10.623 1.00 80.94 92 THR A O 1
ATOM 738 N N . GLY A 1 93 ? 1.274 7.831 -9.584 1.00 80.19 93 GLY A N 1
ATOM 739 C CA . GLY A 1 93 ? -0.035 8.441 -9.829 1.00 80.19 93 GLY A CA 1
ATOM 740 C C . GLY A 1 93 ? -1.140 7.902 -8.911 1.00 80.19 93 GLY A C 1
ATOM 741 O O . GLY A 1 93 ? -2.324 8.035 -9.217 1.00 80.19 93 GLY A O 1
ATOM 742 N N . ILE A 1 94 ? -0.780 7.250 -7.800 1.00 78.94 94 ILE A N 1
ATOM 743 C CA . ILE A 1 94 ? -1.742 6.712 -6.832 1.00 78.94 94 ILE A CA 1
ATOM 744 C C . ILE A 1 94 ? -2.276 7.865 -5.984 1.00 78.94 94 ILE A C 1
ATOM 746 O O . ILE A 1 94 ? -1.554 8.433 -5.164 1.00 78.94 94 ILE A O 1
ATOM 750 N N . LYS A 1 95 ? -3.563 8.181 -6.161 1.00 74.69 95 LYS A N 1
ATOM 751 C CA . LYS A 1 95 ? -4.250 9.218 -5.384 1.00 74.69 95 LYS A CA 1
ATOM 752 C C . LYS A 1 95 ? -4.196 8.916 -3.872 1.00 74.69 95 LYS A C 1
ATOM 754 O O . LYS A 1 95 ? -4.400 7.766 -3.480 1.00 74.69 95 LYS A O 1
ATOM 759 N N . PRO A 1 96 ? -3.924 9.907 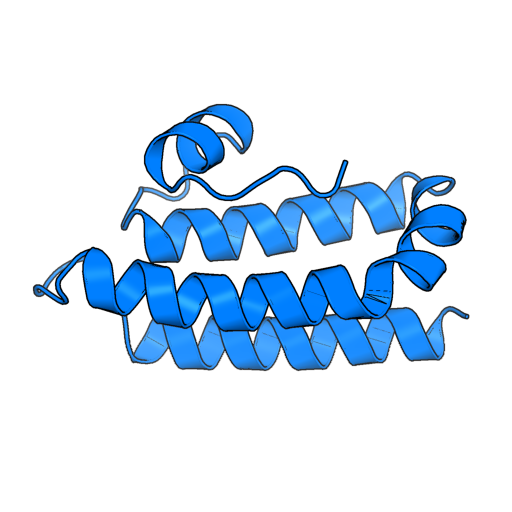-3.009 1.00 67.62 96 PRO A N 1
ATOM 760 C CA . PRO A 1 96 ? -4.054 9.736 -1.568 1.00 67.62 96 PRO A CA 1
ATOM 761 C C . PRO A 1 96 ? -5.503 9.417 -1.190 1.00 67.62 96 PRO A C 1
ATOM 763 O O . PRO A 1 96 ? -6.430 10.048 -1.689 1.00 67.62 96 PRO A O 1
ATOM 766 N N . ILE A 1 97 ? -5.687 8.435 -0.304 1.00 67.06 97 ILE A N 1
ATOM 767 C CA . ILE A 1 97 ? -6.987 8.166 0.340 1.00 67.06 97 ILE A CA 1
ATOM 768 C C . ILE A 1 97 ? -7.208 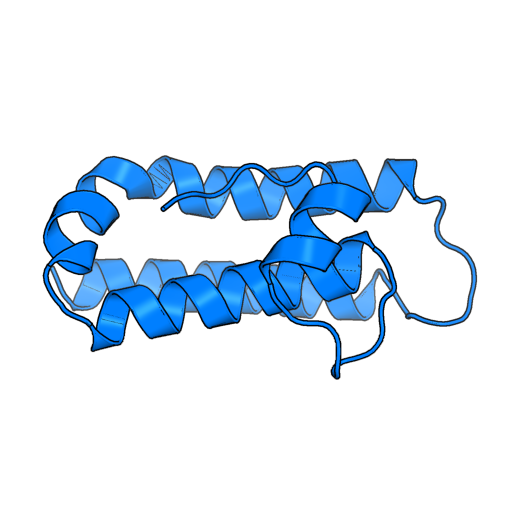9.126 1.530 1.00 67.06 97 ILE A C 1
ATOM 770 O O . ILE A 1 97 ? -8.306 9.188 2.070 1.00 67.06 97 ILE A O 1
ATOM 774 N N . ILE A 1 98 ? -6.158 9.852 1.939 1.00 58.12 98 ILE A N 1
ATOM 775 C CA . ILE A 1 98 ? -6.106 10.780 3.081 1.00 58.12 98 ILE A CA 1
ATOM 776 C C . ILE A 1 98 ? -6.433 12.191 2.620 1.00 58.12 98 ILE A C 1
ATOM 778 O O . ILE A 1 98 ? -5.890 12.568 1.558 1.00 58.12 98 ILE A O 1
#

Sequence (98 aa):
MNVHINEINKKTERTIMALSRLMPNIRGQTTSKLKILGSVAHSVMLYAAPTWEKAMRNKKYKNMLIKLLRRLAIRVGSAYRTISMEPIQVITGIKPII

Secondary structure (DSSP, 8-state):
-HHHHHHHHHHHHHHHHHHHHH--SSS---HHHHHHHHHHHHHHHHHTHHHHHHHHTSHHHHHHHHHHHHHHHHHHTT--TT--HHHHHHHHT-----

Organism: NCBI:txid1586634

Foldseek 3Di:
DVVVLVVLLVVLVVLLVVLCVVQPLPDDDDLVVLLVSLVVSLVSVVVCLVVVVVVVVDPVSVVSVLVSQQSSLCRSQSHDPPDHSPVSCVSSVRDDSD

Radius of gyration: 13.16 Å; chains: 1; bounding box: 31×24×33 Å

pLDDT: mean 78.12, std 7.05, range [56.09, 88.38]